Protein AF-A0A3P6R2Z8-F1 (afdb_monomer_lite)

Organism: NCBI:txid637853

Secondary structure (DSSP, 8-state):
--HHHHHHHHHHHHHHHHHHHHHHHHHHHHHHHHHHHHHHHSS--STTS--HHHHHHHHHHHHHHHHHHHTSPP-HHHHHHHHHHHHHHHHHS-GGGTTSSTTTSTTTTTSS--S-----------TT-PPPHHHHHHHHHHHHHHHHHHHHHHHTSS---GGGHHHHHHT--

InterPro domains:
  IPR003032 Ryanodine receptor Ryr [PF02026] (119-156)
  IPR015925 Ryanodine/Inositol 1,4,5-trisphosphate receptor [PTHR46399] (24-156)

Sequence (173 aa):
MPKNRLLRKQVHARLARNSRKLLITNLQILTLHYERCTKYYGSGNTYGMASETEKRLSMLLFYAIFDSLGSKPYDPELFGKALPCLTAIGSAISPDYTLTTASEDLTDSAKTVSDQGVWIPKPTEVSKVRLGSDLESIIAKFAEHFHDSWASRKVNFLLFNYRKQLNMFAENC

Foldseek 3Di:
DCPVVVVVVVVVVVVVVVVLVVLLVVLQVLLVCLQVCLVQQDDDDDPNHDDPVRNVVLVVVLVVLVVVVVPDDDDCSNCVSSVSSSVSSCSSHDPVNVVPPPPDPPPPVVPPPPPPPDDDDDDDDCVPDDDDPVCVVVVVVVVVVVVCVVVVVVPVPPDPDVVVVVVVVVVPD

Structure (mmCIF, N/CA/C/O backbone):
data_AF-A0A3P6R2Z8-F1
#
_entry.id   AF-A0A3P6R2Z8-F1
#
loop_
_atom_site.group_PDB
_atom_site.id
_atom_site.type_symbol
_atom_site.label_atom_id
_atom_site.label_alt_id
_atom_site.label_comp_id
_atom_site.label_asym_id
_atom_site.label_entity_id
_atom_site.label_seq_id
_atom_site.pdbx_PDB_ins_code
_atom_site.Cartn_x
_atom_site.Cartn_y
_atom_site.Cartn_z
_atom_site.occupancy
_atom_site.B_iso_or_equiv
_atom_site.auth_seq_id
_atom_site.auth_comp_id
_atom_site.auth_asym_id
_atom_site.auth_atom_id
_atom_site.pdbx_PDB_model_num
ATOM 1 N N . MET A 1 1 ? -35.505 -22.838 20.904 1.00 48.84 1 MET A N 1
ATOM 2 C CA . MET A 1 1 ? -34.729 -22.596 19.662 1.00 48.84 1 MET A CA 1
ATOM 3 C C . MET A 1 1 ? -33.601 -21.535 19.808 1.00 48.84 1 MET A C 1
ATOM 5 O O . MET A 1 1 ? -33.627 -20.556 19.075 1.00 48.84 1 MET A O 1
ATOM 9 N N . PRO A 1 2 ? -32.573 -21.672 20.687 1.00 58.25 2 PRO A N 1
ATOM 10 C CA . PRO A 1 2 ? -31.534 -20.630 20.867 1.00 58.25 2 PRO A CA 1
ATOM 11 C C . PRO A 1 2 ? -30.156 -20.951 20.241 1.00 58.25 2 PRO A C 1
ATOM 13 O O . PRO A 1 2 ? -29.334 -20.051 20.062 1.00 58.25 2 PRO A O 1
ATOM 16 N N . LYS A 1 3 ? -29.879 -22.218 19.887 1.00 55.38 3 LYS A N 1
ATOM 17 C CA . LYS A 1 3 ? -28.531 -22.700 19.509 1.00 55.38 3 LYS A CA 1
ATOM 18 C C . LYS A 1 3 ? -27.992 -22.097 18.196 1.00 55.38 3 LYS A C 1
ATOM 20 O O . LYS A 1 3 ? -26.794 -21.860 18.078 1.00 55.38 3 LYS A O 1
ATOM 25 N N . ASN A 1 4 ? -28.868 -21.729 17.256 1.00 57.44 4 ASN A N 1
ATOM 26 C CA . ASN A 1 4 ? -28.469 -21.148 15.965 1.00 57.44 4 ASN A CA 1
ATOM 27 C C . ASN A 1 4 ? -27.958 -19.699 16.053 1.00 57.44 4 ASN A C 1
ATOM 29 O O . ASN A 1 4 ? -27.225 -19.251 15.171 1.00 57.44 4 ASN A O 1
ATOM 33 N N . ARG A 1 5 ? -28.298 -18.951 17.112 1.00 70.69 5 ARG A N 1
ATOM 34 C CA . ARG A 1 5 ? -27.890 -17.540 17.242 1.00 70.69 5 ARG A CA 1
ATOM 35 C C . ARG A 1 5 ? -26.419 -17.399 17.639 1.00 70.69 5 ARG A C 1
ATOM 37 O O . ARG A 1 5 ? -25.755 -16.467 17.198 1.00 70.69 5 ARG A O 1
ATOM 44 N N . LEU A 1 6 ? -25.908 -18.331 18.445 1.00 72.19 6 LEU A N 1
ATOM 45 C CA . LEU A 1 6 ? -24.510 -18.347 18.888 1.00 72.19 6 LEU A CA 1
ATOM 46 C C . LEU A 1 6 ? -23.569 -18.756 17.753 1.00 72.19 6 LEU A C 1
ATOM 48 O O . LEU A 1 6 ? -22.572 -18.079 17.524 1.00 72.19 6 LEU A O 1
ATOM 52 N N . LEU A 1 7 ? -23.934 -19.788 16.988 1.00 72.00 7 LEU A N 1
ATOM 53 C CA . LEU A 1 7 ? -23.167 -20.230 15.821 1.00 72.00 7 LEU A CA 1
ATOM 54 C C . LEU A 1 7 ? -23.067 -19.124 14.762 1.00 72.00 7 LEU A C 1
ATOM 56 O O . LEU A 1 7 ? -21.968 -18.804 14.319 1.00 72.00 7 LEU A O 1
ATOM 60 N N . ARG A 1 8 ? -24.180 -18.448 14.436 1.00 73.88 8 ARG A N 1
ATOM 61 C CA . ARG A 1 8 ? -24.171 -17.301 13.508 1.00 73.88 8 ARG A CA 1
ATOM 62 C C . ARG A 1 8 ? -23.263 -16.165 13.990 1.00 73.88 8 ARG A C 1
ATOM 64 O O . ARG A 1 8 ? -22.494 -15.626 13.199 1.00 73.88 8 ARG A O 1
ATOM 71 N N . LYS A 1 9 ? -23.295 -15.836 15.287 1.00 74.88 9 LYS A N 1
ATOM 72 C CA . LYS A 1 9 ? -22.399 -14.825 15.878 1.00 74.88 9 LYS A CA 1
ATOM 73 C C . LYS A 1 9 ? -20.929 -15.233 15.796 1.00 74.88 9 LYS A C 1
ATOM 75 O O . LYS A 1 9 ? -20.092 -14.396 15.473 1.00 74.88 9 LYS A O 1
ATOM 80 N N . GLN A 1 10 ? -20.607 -16.500 16.051 1.00 74.19 10 GLN A N 1
ATOM 81 C CA . GLN A 1 10 ? -19.231 -16.986 15.962 1.00 74.19 10 GLN A CA 1
ATOM 82 C C . GLN A 1 10 ? -18.708 -16.991 14.524 1.00 74.19 10 GLN A C 1
ATOM 84 O O . GLN A 1 10 ? -17.577 -16.561 14.300 1.00 74.19 10 GLN A O 1
ATOM 89 N N . VAL A 1 11 ? -19.531 -17.403 13.556 1.00 76.25 11 VAL A N 1
ATOM 90 C CA . VAL A 1 11 ? -19.179 -17.373 12.130 1.00 76.25 11 VAL A CA 1
ATOM 91 C C . VAL A 1 11 ? -18.938 -15.936 11.668 1.00 76.25 11 VAL A C 1
ATOM 93 O O . VAL A 1 11 ? -17.869 -15.656 11.134 1.00 76.25 11 VAL A O 1
ATOM 96 N N . HIS A 1 12 ? -19.844 -14.997 11.965 1.00 73.50 12 HIS A N 1
ATOM 97 C CA . HIS A 1 12 ? -19.641 -13.579 11.638 1.00 73.50 12 HIS A CA 1
ATOM 98 C C . HIS A 1 12 ? -18.392 -12.995 12.305 1.00 73.50 12 HIS A C 1
ATOM 100 O O . HIS A 1 12 ? -17.604 -12.317 11.650 1.00 73.50 12 HIS A O 1
ATOM 106 N N . ALA A 1 13 ? -18.158 -13.287 13.587 1.00 71.81 13 ALA A N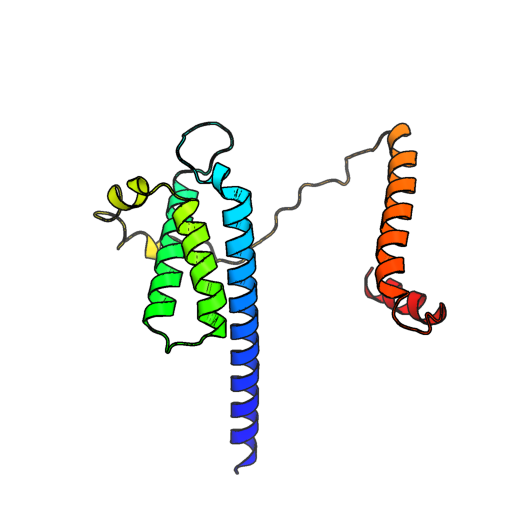 1
ATOM 107 C CA . ALA A 1 13 ? -16.973 -12.811 14.297 1.00 71.81 13 ALA A CA 1
ATOM 108 C C . ALA A 1 13 ? -15.672 -13.436 13.766 1.00 71.81 13 ALA A C 1
ATOM 110 O O . ALA A 1 13 ? -14.607 -12.820 13.847 1.00 71.81 13 ALA A O 1
ATOM 111 N N . ARG A 1 14 ? -15.717 -14.670 13.251 1.00 64.06 14 ARG A N 1
ATOM 112 C CA . ARG A 1 14 ? -14.570 -15.325 12.611 1.00 64.06 14 ARG A CA 1
ATOM 113 C C . ARG A 1 14 ? -14.304 -14.734 11.232 1.00 64.06 14 ARG A C 1
ATOM 115 O O . ARG A 1 14 ? -13.151 -14.429 10.948 1.00 64.06 14 ARG A O 1
ATOM 122 N N . LEU A 1 15 ? -15.349 -14.517 10.437 1.00 70.81 15 LEU A N 1
ATOM 123 C CA . LEU A 1 15 ? -15.256 -13.889 9.122 1.00 70.81 15 LEU A CA 1
ATOM 124 C C . LEU A 1 15 ? -14.708 -12.462 9.247 1.00 70.81 15 LEU A C 1
ATOM 126 O O . LEU A 1 15 ? -13.701 -12.145 8.631 1.00 70.81 15 LEU A O 1
ATOM 130 N N . ALA A 1 16 ? -15.263 -11.656 10.157 1.00 71.75 16 ALA A N 1
ATOM 131 C CA . ALA A 1 16 ? -14.795 -10.297 10.427 1.00 71.75 16 ALA A CA 1
ATOM 132 C C . ALA A 1 16 ? -13.346 -10.254 10.944 1.00 71.75 16 ALA A C 1
ATOM 134 O O . ALA A 1 16 ? -12.588 -9.355 10.588 1.00 71.75 16 ALA A O 1
ATOM 135 N N . ARG A 1 17 ? -12.924 -11.226 11.768 1.00 71.44 17 ARG A N 1
ATOM 136 C CA . ARG A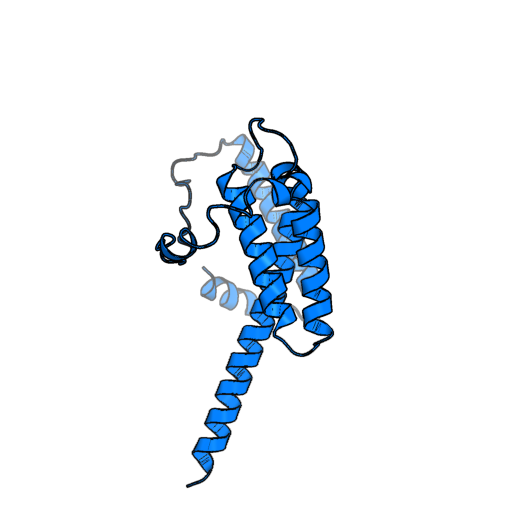 1 17 ? -11.512 -11.355 12.176 1.00 71.44 17 ARG A CA 1
ATOM 137 C C . ARG A 1 17 ? -10.604 -11.723 11.006 1.00 71.44 17 ARG A C 1
ATOM 139 O O . ARG A 1 17 ? -9.513 -11.173 10.914 1.00 71.44 17 ARG A O 1
ATOM 146 N N . ASN A 1 18 ? -11.043 -12.621 10.127 1.00 73.94 18 ASN A N 1
ATOM 147 C CA . ASN A 1 18 ? -10.270 -13.005 8.949 1.00 73.94 18 ASN A CA 1
ATOM 148 C C . ASN A 1 18 ? -10.122 -11.826 7.978 1.00 73.94 18 ASN A C 1
ATOM 150 O O . ASN A 1 18 ? -9.015 -11.527 7.547 1.00 73.94 18 ASN A O 1
ATOM 154 N N . SER A 1 19 ? -11.211 -11.094 7.729 1.00 77.88 19 SER A N 1
ATOM 155 C CA . SER A 1 19 ? -11.198 -9.869 6.929 1.00 77.88 19 SER A CA 1
ATOM 156 C C . SER A 1 19 ? -10.297 -8.800 7.542 1.00 77.88 19 SER A C 1
ATOM 158 O O . SER A 1 19 ? -9.504 -8.212 6.824 1.00 77.88 19 SER A O 1
ATOM 160 N N . ARG A 1 20 ? -10.337 -8.576 8.865 1.00 79.88 20 ARG A N 1
ATOM 161 C CA . ARG A 1 20 ? -9.424 -7.626 9.529 1.00 79.88 20 ARG A CA 1
ATOM 162 C C . ARG A 1 20 ? -7.959 -8.022 9.392 1.00 79.88 20 ARG A C 1
ATOM 164 O O . ARG A 1 20 ? -7.134 -7.172 9.082 1.00 79.88 20 ARG A O 1
ATOM 171 N N . LYS A 1 21 ? -7.640 -9.305 9.573 1.00 79.12 21 LYS A N 1
ATOM 172 C CA . LYS A 1 21 ? -6.270 -9.799 9.409 1.00 79.12 21 LYS A CA 1
ATOM 173 C C . LYS A 1 21 ? -5.783 -9.620 7.969 1.00 79.12 21 LYS A C 1
ATOM 175 O O . LYS A 1 21 ? -4.672 -9.146 7.777 1.00 79.12 21 LYS A O 1
ATOM 180 N N . LEU A 1 22 ? -6.637 -9.925 6.990 1.00 83.81 22 LEU A N 1
ATOM 181 C CA . LEU A 1 22 ? -6.357 -9.707 5.570 1.00 83.81 22 LEU A CA 1
ATOM 182 C C . LEU A 1 22 ? -6.145 -8.220 5.247 1.00 83.81 22 LEU A C 1
ATOM 184 O O . LEU A 1 22 ? -5.218 -7.870 4.524 1.00 83.81 22 LEU A O 1
ATOM 188 N N . LEU A 1 23 ? -6.977 -7.337 5.804 1.00 85.44 23 LEU A N 1
ATOM 189 C CA . LEU A 1 23 ? -6.838 -5.890 5.631 1.00 85.44 23 LEU A CA 1
ATOM 190 C C . LEU A 1 23 ? -5.499 -5.389 6.177 1.00 85.44 23 LEU A C 1
ATOM 192 O O . LEU A 1 23 ? -4.805 -4.648 5.490 1.00 85.44 23 LEU A O 1
ATOM 196 N N . ILE A 1 24 ? -5.108 -5.831 7.373 1.00 87.31 24 ILE A N 1
ATOM 197 C CA . ILE A 1 24 ? -3.817 -5.475 7.973 1.00 87.31 24 ILE A CA 1
ATOM 198 C C . ILE A 1 24 ? -2.660 -5.952 7.091 1.00 87.31 24 ILE A C 1
ATOM 200 O O . ILE A 1 24 ? -1.770 -5.163 6.780 1.00 87.31 24 ILE A O 1
ATOM 204 N N . THR A 1 25 ? -2.684 -7.209 6.641 1.00 86.62 25 THR A N 1
ATOM 205 C CA . THR A 1 25 ? -1.626 -7.733 5.767 1.00 86.62 25 THR A CA 1
ATOM 206 C C . THR A 1 25 ? -1.565 -6.991 4.436 1.00 86.62 25 THR A C 1
ATOM 208 O O . THR A 1 25 ? -0.474 -6.695 3.962 1.00 86.62 25 THR A O 1
ATOM 211 N N . ASN A 1 26 ? -2.715 -6.628 3.861 1.00 86.75 26 ASN A N 1
ATOM 212 C CA . ASN A 1 26 ? -2.766 -5.855 2.623 1.00 86.75 26 ASN A CA 1
ATOM 213 C C . ASN A 1 26 ? -2.163 -4.461 2.811 1.00 86.75 26 ASN A C 1
ATOM 215 O O . ASN A 1 26 ? -1.349 -4.049 1.993 1.00 86.75 26 ASN A O 1
ATOM 219 N N . LEU A 1 27 ? -2.491 -3.764 3.905 1.00 89.75 27 LEU A N 1
ATOM 220 C CA . LEU A 1 27 ? -1.895 -2.463 4.223 1.00 89.75 27 LEU A CA 1
ATOM 221 C C . LEU A 1 27 ? -0.371 -2.559 4.347 1.00 89.75 27 LEU A C 1
ATOM 223 O O . LEU A 1 27 ? 0.331 -1.715 3.812 1.00 89.75 27 LEU A O 1
ATOM 227 N N . GLN A 1 28 ? 0.152 -3.612 4.979 1.00 90.06 28 GLN A N 1
ATOM 228 C CA . GLN A 1 28 ? 1.599 -3.816 5.102 1.00 90.06 28 GLN A CA 1
ATOM 229 C C . GLN A 1 28 ? 2.284 -4.073 3.754 1.00 90.06 28 GLN A C 1
ATOM 231 O O . GLN A 1 28 ? 3.366 -3.543 3.509 1.00 90.06 28 GLN A O 1
ATOM 236 N N . ILE A 1 29 ? 1.668 -4.880 2.885 1.00 90.56 29 ILE A N 1
ATOM 237 C CA . ILE A 1 29 ? 2.187 -5.139 1.535 1.00 90.56 29 ILE A CA 1
ATOM 238 C C . ILE A 1 29 ? 2.188 -3.846 0.717 1.00 90.56 29 ILE A C 1
ATOM 240 O O . ILE A 1 29 ? 3.175 -3.555 0.045 1.00 90.56 29 ILE A O 1
ATOM 244 N N . LEU A 1 30 ? 1.113 -3.055 0.808 1.00 91.38 30 LEU A N 1
ATOM 245 C CA . LEU A 1 30 ? 1.025 -1.753 0.153 1.00 91.38 30 LEU A CA 1
ATOM 246 C C . LEU A 1 30 ? 2.113 -0.803 0.663 1.00 91.38 30 LEU A C 1
ATOM 248 O O . LEU A 1 30 ? 2.842 -0.254 -0.157 1.00 91.38 30 LEU A O 1
ATOM 252 N N . THR A 1 31 ? 2.291 -0.661 1.982 1.00 91.50 31 THR A N 1
ATOM 253 C CA . THR A 1 31 ? 3.381 0.146 2.558 1.00 91.50 31 THR A CA 1
ATOM 254 C C . THR A 1 31 ? 4.732 -0.259 1.973 1.00 91.50 31 THR A C 1
ATOM 256 O O . THR A 1 31 ? 5.445 0.587 1.443 1.00 91.50 31 THR A O 1
ATOM 259 N N . LEU A 1 32 ? 5.050 -1.558 1.988 1.00 90.88 32 LEU A N 1
ATOM 260 C CA . LEU A 1 32 ? 6.325 -2.069 1.485 1.00 90.88 32 LEU A CA 1
ATOM 261 C C . LEU A 1 32 ? 6.522 -1.785 -0.013 1.00 90.88 32 LEU A C 1
ATOM 263 O O . LEU A 1 32 ? 7.628 -1.454 -0.441 1.00 90.88 32 LEU A O 1
ATOM 267 N N . HIS A 1 33 ? 5.463 -1.928 -0.814 1.00 90.94 33 HIS A N 1
ATOM 268 C CA . HIS A 1 33 ? 5.494 -1.629 -2.246 1.00 90.94 33 HIS A CA 1
ATOM 269 C C . HIS A 1 33 ? 5.839 -0.165 -2.493 1.00 90.94 33 HIS A C 1
ATOM 271 O O . HIS A 1 33 ? 6.791 0.115 -3.217 1.00 90.94 33 HIS A O 1
ATOM 277 N N . TYR A 1 34 ? 5.115 0.763 -1.867 1.00 89.44 34 TYR A N 1
ATOM 278 C CA . TYR A 1 34 ? 5.347 2.188 -2.086 1.00 89.44 34 TYR A CA 1
ATOM 279 C C . TYR A 1 34 ? 6.695 2.647 -1.527 1.00 89.44 34 TYR A C 1
ATOM 281 O O . TYR A 1 34 ? 7.382 3.389 -2.214 1.00 89.44 34 TYR A O 1
ATOM 289 N N . GLU A 1 35 ? 7.149 2.128 -0.382 1.00 88.25 35 GLU A N 1
ATOM 290 C CA . GLU A 1 35 ? 8.489 2.425 0.151 1.00 88.25 35 GLU A CA 1
ATOM 291 C C . GLU A 1 35 ? 9.617 1.945 -0.776 1.00 88.25 35 GLU A C 1
ATOM 293 O O . GLU A 1 35 ? 10.603 2.653 -0.994 1.00 88.25 35 GLU A O 1
ATOM 298 N N . ARG A 1 36 ? 9.490 0.743 -1.355 1.00 85.56 36 ARG A N 1
ATOM 299 C CA . ARG A 1 36 ? 10.510 0.186 -2.259 1.00 85.56 36 ARG A CA 1
ATOM 300 C C . ARG A 1 36 ? 10.465 0.823 -3.648 1.00 85.56 36 ARG A C 1
ATOM 302 O O . ARG A 1 36 ? 11.502 0.943 -4.303 1.00 85.56 36 ARG A O 1
ATOM 309 N N . CYS A 1 37 ? 9.277 1.219 -4.091 1.00 84.31 37 CYS A N 1
ATOM 310 C CA . CYS A 1 37 ? 9.008 1.718 -5.434 1.00 84.31 37 CYS A CA 1
ATOM 311 C C . CYS A 1 37 ? 8.772 3.238 -5.477 1.00 84.31 37 CYS A C 1
ATOM 313 O O . CYS A 1 37 ? 8.307 3.735 -6.497 1.00 84.31 37 CYS A O 1
ATOM 315 N N . THR A 1 38 ? 9.141 4.009 -4.446 1.00 82.00 38 THR A N 1
ATOM 316 C CA . THR A 1 38 ? 8.995 5.482 -4.432 1.00 82.00 38 THR A CA 1
ATOM 317 C C . THR A 1 38 ? 9.558 6.141 -5.696 1.00 82.00 38 THR A C 1
ATOM 319 O O . THR A 1 38 ? 8.935 7.029 -6.267 1.00 82.00 38 THR A O 1
ATOM 322 N N . LYS A 1 39 ? 10.712 5.675 -6.196 1.00 80.75 39 LYS A N 1
ATOM 323 C CA . LYS A 1 39 ? 11.326 6.221 -7.422 1.00 80.75 39 LYS A CA 1
ATOM 324 C C . LYS A 1 39 ? 10.513 5.942 -8.691 1.00 80.75 39 LYS A C 1
ATOM 326 O O . LYS A 1 39 ? 10.585 6.734 -9.620 1.00 80.75 39 LYS A O 1
ATOM 331 N N . TYR A 1 40 ? 9.752 4.845 -8.723 1.00 85.25 40 TYR A N 1
ATOM 332 C CA . TYR A 1 40 ? 8.870 4.500 -9.841 1.00 85.25 40 TYR A CA 1
ATOM 333 C C . TYR A 1 40 ? 7.702 5.488 -9.925 1.00 85.25 40 TYR A C 1
ATOM 335 O O . TYR A 1 40 ? 7.393 5.975 -11.005 1.00 85.25 40 TYR A O 1
ATOM 343 N N . TYR A 1 41 ? 7.101 5.853 -8.790 1.00 83.25 41 TYR A N 1
ATOM 344 C CA . TYR A 1 41 ? 5.960 6.779 -8.745 1.00 83.25 41 TYR A CA 1
ATOM 345 C C . TYR A 1 41 ? 6.341 8.270 -8.717 1.00 83.25 41 TYR A C 1
ATOM 347 O O . TYR A 1 41 ? 5.461 9.120 -8.858 1.00 83.25 41 TYR A O 1
ATOM 355 N N . GLY A 1 42 ? 7.633 8.587 -8.586 1.00 75.62 42 GLY A N 1
ATOM 356 C CA . GLY A 1 42 ? 8.141 9.952 -8.470 1.00 75.62 42 GLY A CA 1
ATOM 357 C C . GLY A 1 42 ? 7.934 10.849 -9.701 1.00 75.62 42 GLY A C 1
ATOM 358 O O . GLY A 1 42 ? 7.394 10.451 -10.741 1.00 75.62 42 GLY A O 1
ATOM 359 N N . SER A 1 43 ? 8.385 12.101 -9.571 1.00 65.06 43 SER A N 1
ATOM 360 C CA . SER A 1 43 ? 8.271 13.114 -10.627 1.00 65.06 43 SER A CA 1
ATOM 361 C C . SER A 1 43 ? 9.230 12.821 -11.780 1.00 65.06 43 SER A C 1
ATOM 363 O O . SER A 1 43 ? 10.444 12.739 -11.588 1.00 65.06 43 SER A O 1
ATOM 365 N N . GLY A 1 44 ? 8.674 12.658 -12.976 1.00 62.22 44 GLY A N 1
ATOM 366 C CA . GLY A 1 44 ? 9.402 12.388 -14.210 1.00 62.22 44 GLY A CA 1
ATOM 367 C C . GLY A 1 44 ? 8.549 11.598 -15.203 1.00 62.22 44 GLY A C 1
ATOM 368 O O . GLY A 1 44 ? 7.602 10.908 -14.819 1.00 62.22 44 GLY A O 1
ATOM 369 N N . ASN A 1 45 ? 8.869 11.746 -16.489 1.00 58.72 45 ASN A N 1
ATOM 370 C CA . ASN A 1 45 ? 8.207 11.062 -17.604 1.00 58.72 45 ASN A CA 1
ATOM 371 C C . ASN A 1 45 ? 9.213 10.211 -18.402 1.00 58.72 45 ASN A C 1
ATOM 373 O O . ASN A 1 45 ? 9.188 10.170 -19.631 1.00 58.72 45 ASN A O 1
ATOM 377 N N . THR A 1 46 ? 10.183 9.613 -17.705 1.00 62.28 46 THR A N 1
ATOM 378 C CA . THR A 1 46 ? 11.244 8.807 -18.318 1.00 62.28 46 THR A CA 1
ATOM 379 C C . THR A 1 46 ? 10.880 7.323 -18.328 1.00 62.28 46 THR A C 1
ATOM 381 O O . THR A 1 46 ? 10.046 6.850 -17.555 1.00 62.28 46 THR A O 1
ATOM 384 N N . TYR A 1 47 ? 11.514 6.570 -19.230 1.00 64.38 47 TYR A N 1
ATOM 385 C CA . TYR A 1 47 ? 11.348 5.122 -19.321 1.00 64.38 47 TYR A CA 1
ATOM 386 C C . TYR A 1 47 ? 11.685 4.456 -17.975 1.00 64.38 47 TYR A C 1
ATOM 388 O O . TYR A 1 47 ? 12.767 4.675 -17.431 1.00 64.38 47 TYR A O 1
ATOM 396 N N . GLY A 1 48 ? 10.762 3.648 -17.443 1.00 71.62 48 GLY A N 1
ATOM 397 C CA . GLY A 1 48 ? 10.903 3.010 -16.128 1.00 71.62 48 GLY A CA 1
ATOM 398 C C . GLY A 1 48 ? 10.241 3.754 -14.961 1.00 71.62 48 GLY A C 1
ATOM 399 O O . GLY A 1 48 ? 10.506 3.405 -13.812 1.00 71.62 48 GLY A O 1
ATOM 400 N N . MET A 1 49 ? 9.391 4.747 -15.234 1.00 81.81 49 MET A N 1
ATOM 401 C CA . MET A 1 49 ? 8.519 5.392 -14.244 1.00 81.81 49 MET A CA 1
ATOM 402 C C . MET A 1 49 ? 7.054 4.975 -14.432 1.00 81.81 49 MET A C 1
ATOM 404 O O . MET A 1 49 ? 6.662 4.520 -15.506 1.00 81.81 49 MET A O 1
ATOM 408 N N . ALA A 1 50 ? 6.255 5.139 -13.378 1.00 81.94 50 ALA A N 1
ATOM 409 C CA . ALA A 1 50 ? 4.830 4.852 -13.366 1.00 81.94 50 ALA A CA 1
ATOM 410 C C . ALA A 1 50 ? 4.102 5.692 -14.413 1.00 81.94 50 ALA A C 1
ATOM 412 O O . ALA A 1 50 ? 4.300 6.909 -14.506 1.00 81.94 50 ALA A O 1
ATOM 413 N N . SER A 1 51 ? 3.222 5.034 -15.156 1.00 83.25 51 SER A N 1
ATOM 414 C CA . SER A 1 51 ? 2.303 5.685 -16.077 1.00 83.25 51 SER A CA 1
ATOM 415 C C . SER A 1 51 ? 1.355 6.633 -15.341 1.00 83.25 51 SER A C 1
ATOM 417 O O . SER A 1 51 ? 1.082 6.491 -14.146 1.00 83.25 51 SER A O 1
ATOM 419 N N . GLU A 1 52 ? 0.802 7.587 -16.084 1.00 80.19 52 GLU A N 1
ATOM 420 C CA . GLU A 1 52 ? -0.214 8.513 -15.583 1.00 80.19 52 GLU A CA 1
ATOM 421 C C . GLU A 1 52 ? -1.402 7.763 -14.958 1.00 80.19 52 GLU A C 1
ATOM 423 O O . GLU A 1 52 ? -1.831 8.076 -13.853 1.00 80.19 52 GLU A O 1
ATOM 428 N N . THR A 1 53 ? -1.885 6.699 -15.606 1.00 81.62 53 THR A N 1
ATOM 429 C CA . THR A 1 53 ? -2.980 5.870 -15.084 1.00 81.62 53 THR A CA 1
ATOM 430 C C . THR A 1 53 ? -2.628 5.215 -13.747 1.00 81.62 53 THR A C 1
ATOM 432 O O . THR A 1 53 ? -3.443 5.233 -12.828 1.00 81.62 53 THR A O 1
ATOM 435 N N . GLU A 1 54 ? -1.417 4.670 -13.597 1.00 85.00 54 GLU A N 1
ATOM 436 C CA . GLU A 1 54 ? -0.976 4.077 -12.328 1.00 85.00 54 GLU A CA 1
ATOM 437 C C . GLU A 1 54 ? -0.880 5.122 -11.217 1.00 85.00 54 GLU A C 1
ATOM 439 O O . GLU A 1 54 ? -1.301 4.852 -10.094 1.00 85.00 54 GLU A O 1
ATOM 444 N N . LYS A 1 55 ? -0.384 6.328 -11.518 1.00 85.00 55 LYS A N 1
ATOM 445 C CA . LYS A 1 55 ? -0.335 7.433 -10.550 1.00 85.00 55 LYS A CA 1
ATOM 446 C C . LYS A 1 55 ? -1.744 7.842 -10.096 1.00 85.00 55 LYS A C 1
ATOM 448 O O . LYS A 1 55 ? -1.954 8.020 -8.893 1.00 85.00 55 LYS A O 1
ATOM 453 N N . ARG A 1 56 ? -2.732 7.890 -11.004 1.00 82.62 56 ARG A N 1
ATOM 454 C CA . ARG A 1 56 ? -4.153 8.126 -10.651 1.00 82.62 56 ARG A CA 1
ATOM 455 C C . ARG A 1 56 ? -4.722 7.034 -9.758 1.00 82.62 56 ARG A C 1
ATOM 457 O O . ARG A 1 56 ? -5.358 7.343 -8.755 1.00 82.62 56 ARG A O 1
ATOM 464 N N . LEU A 1 57 ? -4.482 5.765 -10.087 1.00 84.50 57 LEU A N 1
ATOM 465 C CA . LEU A 1 57 ? -4.952 4.640 -9.273 1.00 84.50 57 LEU A CA 1
ATOM 466 C C . LEU A 1 57 ? -4.357 4.676 -7.861 1.00 84.50 57 LEU A C 1
ATOM 468 O O . LEU A 1 57 ? -5.080 4.447 -6.892 1.00 84.50 57 LEU A O 1
ATOM 472 N N . SER A 1 58 ? -3.075 5.023 -7.727 1.00 89.31 58 SER A N 1
ATOM 473 C CA . SER A 1 58 ? -2.427 5.202 -6.424 1.00 89.31 58 SER A CA 1
ATOM 474 C C . SER A 1 58 ? -3.077 6.325 -5.604 1.00 89.31 58 SER A C 1
ATOM 476 O O . SER A 1 58 ? -3.267 6.175 -4.397 1.00 89.31 58 SER A O 1
ATOM 478 N N . MET A 1 59 ? -3.484 7.423 -6.249 1.00 86.62 59 MET A N 1
ATOM 479 C CA . MET A 1 59 ? -4.208 8.516 -5.591 1.00 86.62 59 MET A CA 1
ATOM 480 C C . MET A 1 59 ? -5.634 8.114 -5.184 1.00 86.62 59 MET A C 1
ATOM 482 O O . MET A 1 59 ? -6.048 8.369 -4.055 1.00 86.62 59 MET A O 1
ATOM 486 N N . LEU A 1 60 ? -6.379 7.436 -6.061 1.00 85.31 60 LEU A N 1
ATOM 487 C CA . LEU A 1 60 ? -7.709 6.906 -5.734 1.00 85.31 60 LEU A CA 1
ATOM 488 C C . LEU A 1 60 ? -7.639 5.928 -4.558 1.00 85.31 60 LEU A C 1
ATOM 490 O O . LEU A 1 60 ? -8.481 5.967 -3.663 1.00 85.31 60 LEU A O 1
ATOM 494 N N . LEU A 1 61 ? -6.603 5.088 -4.521 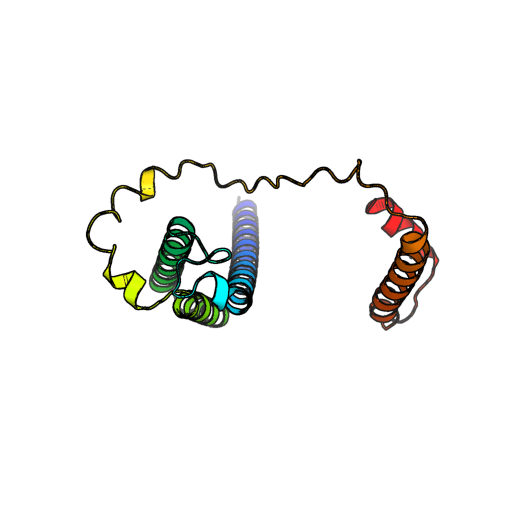1.00 87.75 61 LEU A N 1
ATOM 495 C CA . LEU A 1 61 ? -6.344 4.185 -3.407 1.00 87.75 61 LEU A CA 1
ATOM 496 C C . LEU A 1 61 ? -6.063 4.951 -2.106 1.00 87.75 61 LEU A C 1
ATOM 498 O O . LEU A 1 61 ? -6.581 4.558 -1.061 1.00 87.75 61 LEU A O 1
ATOM 502 N N . PHE A 1 62 ? -5.289 6.041 -2.156 1.00 90.19 62 PHE A N 1
ATOM 503 C CA . PHE A 1 62 ? -5.049 6.904 -0.996 1.00 90.19 62 PHE A CA 1
ATOM 504 C C . PHE A 1 62 ? -6.365 7.432 -0.414 1.00 90.19 62 PHE A C 1
ATOM 506 O O . PHE A 1 62 ? -6.625 7.226 0.773 1.00 90.19 62 PHE A O 1
ATOM 513 N N . TYR A 1 63 ? -7.219 8.040 -1.246 1.00 86.81 63 TYR A N 1
ATOM 514 C CA . TYR A 1 63 ? -8.514 8.566 -0.802 1.00 86.81 63 TYR A CA 1
ATOM 515 C C . TYR A 1 63 ? -9.441 7.460 -0.299 1.00 86.81 63 TYR A C 1
ATOM 517 O O . TYR A 1 63 ? -10.019 7.589 0.775 1.00 86.81 63 TYR A O 1
ATOM 525 N N . ALA A 1 64 ? -9.511 6.323 -0.996 1.00 86.56 64 ALA A N 1
ATOM 526 C CA . ALA A 1 64 ? -10.325 5.191 -0.566 1.00 86.56 64 ALA A CA 1
ATOM 527 C C . ALA A 1 64 ? -9.902 4.654 0.813 1.00 86.56 64 ALA A C 1
ATOM 529 O O . ALA A 1 64 ? -10.756 4.312 1.635 1.00 86.56 64 ALA A O 1
ATOM 530 N N . ILE A 1 65 ? -8.594 4.588 1.096 1.00 88.50 65 ILE A N 1
ATOM 531 C CA . ILE A 1 65 ? -8.081 4.207 2.420 1.00 88.50 65 ILE A CA 1
ATOM 532 C C . ILE A 1 65 ? -8.420 5.293 3.445 1.00 88.50 65 ILE A C 1
ATOM 534 O O . ILE A 1 65 ? -8.923 4.962 4.520 1.00 88.50 65 ILE A O 1
ATOM 538 N N . PHE A 1 66 ? -8.177 6.564 3.117 1.00 89.69 66 PHE A N 1
ATOM 539 C CA . PHE A 1 66 ? -8.429 7.703 3.997 1.00 89.69 66 PHE A CA 1
ATOM 540 C C . PHE A 1 66 ? -9.906 7.794 4.419 1.00 89.69 66 PHE A C 1
ATOM 542 O O . PHE A 1 66 ? -10.200 7.790 5.616 1.00 89.69 66 PHE A O 1
ATOM 549 N N . ASP A 1 67 ? -10.840 7.742 3.470 1.00 87.00 67 ASP A N 1
ATOM 550 C CA . ASP A 1 67 ? -12.287 7.786 3.724 1.00 87.00 67 ASP A CA 1
ATOM 551 C C . ASP A 1 67 ? -12.775 6.551 4.501 1.00 87.00 67 ASP A C 1
ATOM 553 O O . ASP A 1 67 ? -13.585 6.641 5.434 1.00 87.00 67 ASP A O 1
ATOM 557 N N . SER A 1 68 ? -12.238 5.368 4.174 1.00 87.00 68 SER A N 1
ATOM 558 C CA . SER A 1 68 ? -12.517 4.137 4.924 1.00 87.00 68 SER A CA 1
ATOM 559 C C . SER A 1 68 ? -12.060 4.237 6.384 1.00 87.00 68 SER A C 1
ATOM 561 O O . SER A 1 68 ? -12.684 3.627 7.251 1.00 87.00 68 SER A O 1
ATOM 563 N N . LEU A 1 69 ? -10.970 4.951 6.679 1.00 87.81 69 LEU A N 1
ATOM 564 C CA . LEU A 1 69 ? -10.511 5.170 8.055 1.00 87.81 69 LEU A CA 1
ATOM 565 C C . LEU A 1 69 ? -11.338 6.243 8.762 1.00 87.81 69 LEU A C 1
ATOM 567 O O . LEU A 1 69 ? -11.692 6.044 9.921 1.00 87.81 69 LEU A O 1
ATOM 571 N N . GLY A 1 70 ? -11.681 7.336 8.074 1.00 85.69 70 GLY A N 1
ATOM 572 C CA . GLY A 1 70 ? -12.470 8.436 8.638 1.00 85.69 70 GLY A CA 1
ATOM 573 C C . GLY A 1 70 ? -13.879 8.022 9.074 1.00 85.69 70 GLY A C 1
ATOM 574 O O . GLY A 1 70 ? -14.421 8.572 10.028 1.00 85.69 70 GLY A O 1
ATOM 575 N N . SER A 1 71 ? -14.456 7.007 8.427 1.00 84.00 71 SER A N 1
ATOM 576 C CA . SER A 1 71 ? -15.766 6.442 8.784 1.00 84.00 71 SER A CA 1
ATOM 577 C C . SER A 1 71 ? -15.724 5.369 9.884 1.00 84.00 71 SER A C 1
ATOM 579 O O . SER A 1 71 ? -16.779 4.925 10.347 1.00 84.00 71 SER A O 1
ATOM 581 N N . LYS A 1 72 ? -14.536 4.923 10.320 1.00 83.88 72 LYS A N 1
ATOM 582 C CA . LYS A 1 72 ? -14.371 3.840 11.305 1.00 83.88 72 LYS A CA 1
ATOM 583 C C . LYS A 1 72 ? -14.016 4.377 12.695 1.00 83.88 72 LYS A C 1
ATOM 585 O O . LYS A 1 72 ? -13.291 5.361 12.809 1.00 83.88 72 LYS A O 1
ATOM 590 N N . PRO A 1 73 ? -14.465 3.706 13.775 1.00 84.69 73 PRO A N 1
ATOM 591 C CA . PRO A 1 73 ? -13.992 4.023 15.116 1.00 84.69 73 PRO A CA 1
ATOM 592 C C . PRO A 1 73 ? -12.484 3.765 15.220 1.00 84.69 73 PRO A C 1
ATOM 594 O O . PRO A 1 73 ? -11.955 2.855 14.577 1.00 84.69 73 PRO A O 1
ATOM 597 N N . TYR A 1 74 ? -11.806 4.557 16.051 1.00 87.12 74 TYR A N 1
ATOM 598 C CA . TYR A 1 74 ? -10.365 4.447 16.245 1.00 87.12 74 TYR A CA 1
ATOM 599 C C . TYR A 1 74 ? -9.974 3.056 16.768 1.00 87.12 74 TYR A C 1
ATOM 601 O O . TYR A 1 74 ? -10.423 2.624 17.830 1.00 87.12 74 TYR A O 1
ATOM 609 N N . ASP A 1 75 ? -9.118 2.372 16.010 1.00 86.94 75 ASP A N 1
ATOM 610 C CA . ASP A 1 75 ? -8.532 1.074 16.348 1.00 86.94 75 ASP A CA 1
ATOM 611 C C . ASP A 1 75 ? -6.998 1.206 16.280 1.00 86.94 75 ASP A C 1
ATOM 613 O O . ASP A 1 75 ? -6.455 1.344 15.177 1.00 86.94 75 ASP A O 1
ATOM 617 N N . PRO A 1 76 ? -6.282 1.183 17.421 1.00 87.19 76 PRO A N 1
ATOM 618 C CA . PRO A 1 76 ? -4.836 1.399 17.466 1.00 87.19 76 PRO A CA 1
ATOM 619 C C . PRO A 1 76 ? -4.043 0.458 16.553 1.00 87.19 76 PRO A C 1
ATOM 621 O O . PRO A 1 76 ? -3.042 0.865 15.963 1.00 87.19 76 PRO A O 1
ATOM 624 N N . GLU A 1 77 ? -4.487 -0.794 16.409 1.00 86.88 77 GLU A N 1
ATOM 625 C CA . GLU A 1 77 ? -3.786 -1.798 15.606 1.00 86.88 77 GLU A CA 1
ATOM 626 C C . GLU A 1 77 ? -3.960 -1.525 14.107 1.00 86.88 77 GLU A C 1
ATOM 628 O O . GLU A 1 77 ? -3.003 -1.615 13.335 1.00 86.88 77 GLU A O 1
ATOM 633 N N . LEU A 1 78 ? -5.165 -1.119 13.695 1.00 87.69 78 LEU A N 1
ATOM 634 C CA . LEU A 1 78 ? -5.460 -0.772 12.308 1.00 87.69 78 LEU A CA 1
ATOM 635 C C . LEU A 1 78 ? -4.796 0.549 11.908 1.00 87.69 78 LEU A C 1
ATOM 637 O O . LEU A 1 78 ? -4.105 0.603 10.893 1.00 87.69 78 LEU A O 1
ATOM 641 N N . PHE A 1 79 ? -4.969 1.604 12.707 1.00 89.50 79 PHE A N 1
ATOM 642 C CA . PHE A 1 79 ? -4.392 2.922 12.428 1.00 89.50 79 PHE A CA 1
ATOM 643 C C . PHE A 1 79 ? -2.861 2.885 12.473 1.00 89.50 79 PHE A C 1
ATOM 645 O O . PHE A 1 79 ? -2.215 3.508 11.632 1.00 89.50 79 PHE A O 1
ATOM 652 N N . GLY A 1 80 ? -2.274 2.073 13.360 1.00 89.81 80 GLY A N 1
ATOM 653 C CA . GLY A 1 80 ? -0.828 1.846 13.414 1.00 89.81 80 GLY A CA 1
ATOM 654 C C . GLY A 1 80 ? -0.237 1.208 12.150 1.00 89.81 80 GLY A C 1
ATOM 655 O O . GLY A 1 80 ? 0.971 1.288 11.941 1.00 89.81 80 GLY A O 1
ATOM 656 N N . LYS A 1 81 ? -1.059 0.589 11.291 1.00 90.75 81 LYS A N 1
ATOM 657 C CA . LYS A 1 81 ? -0.640 0.048 9.982 1.00 90.75 81 LYS A CA 1
ATOM 658 C C . LYS A 1 81 ? -1.116 0.898 8.810 1.00 90.75 81 LYS A C 1
ATOM 660 O O . LYS A 1 81 ? -0.414 1.007 7.810 1.00 90.75 81 LYS A O 1
ATOM 665 N N . ALA A 1 82 ? -2.274 1.530 8.942 1.00 91.12 82 ALA A N 1
ATOM 666 C CA . ALA A 1 82 ? -2.855 2.336 7.884 1.00 91.12 82 ALA A CA 1
ATOM 667 C C . ALA A 1 82 ? -2.156 3.695 7.718 1.00 91.12 82 ALA A C 1
ATOM 669 O O . ALA A 1 82 ? -1.952 4.124 6.587 1.00 91.12 82 ALA A O 1
ATOM 670 N N . LEU A 1 83 ? -1.727 4.340 8.811 1.00 92.31 83 LEU A N 1
ATOM 671 C CA . LEU A 1 83 ? -0.999 5.613 8.742 1.00 92.31 83 LEU A CA 1
ATOM 672 C C . LEU A 1 83 ? 0.344 5.479 7.996 1.00 92.31 83 LEU A C 1
ATOM 674 O O . LEU A 1 83 ? 0.554 6.244 7.058 1.00 92.31 83 LEU A O 1
ATOM 678 N N . PRO A 1 84 ? 1.215 4.489 8.297 1.00 91.94 84 PRO A N 1
ATOM 679 C CA . PRO A 1 84 ? 2.404 4.236 7.481 1.00 91.94 84 PRO A CA 1
ATOM 680 C C . PRO A 1 84 ? 2.092 3.979 6.002 1.00 91.94 84 PRO A C 1
ATOM 682 O O . PRO A 1 84 ? 2.808 4.466 5.136 1.00 91.94 84 PRO A O 1
ATOM 685 N N . CYS A 1 85 ? 1.011 3.253 5.692 1.00 92.06 85 CYS A N 1
ATOM 686 C CA . CYS A 1 85 ? 0.572 3.032 4.311 1.00 92.06 85 CYS A CA 1
ATOM 687 C C . CYS A 1 85 ? 0.189 4.340 3.605 1.00 92.06 85 CYS A C 1
ATOM 689 O O . CYS A 1 85 ? 0.619 4.561 2.476 1.00 92.06 85 CYS A O 1
ATOM 691 N N . LEU A 1 86 ? -0.579 5.215 4.258 1.00 91.69 86 LEU A N 1
ATOM 692 C CA . LEU A 1 86 ? -0.950 6.519 3.704 1.00 91.69 86 LEU A CA 1
ATOM 693 C C . LEU A 1 86 ? 0.282 7.399 3.470 1.00 91.69 86 LEU A C 1
ATOM 695 O O . LEU A 1 86 ? 0.417 7.976 2.395 1.00 91.69 86 LEU A O 1
ATOM 699 N N . THR A 1 87 ? 1.209 7.453 4.429 1.00 91.81 87 THR A N 1
ATOM 700 C CA . THR A 1 87 ? 2.465 8.202 4.281 1.00 91.81 87 THR A CA 1
ATOM 701 C C . THR A 1 87 ? 3.327 7.651 3.145 1.00 91.81 87 THR A C 1
ATOM 703 O O . THR A 1 87 ? 3.884 8.422 2.364 1.00 91.81 87 THR A O 1
ATOM 706 N N . ALA A 1 88 ? 3.424 6.326 3.007 1.00 91.06 88 ALA A N 1
ATOM 707 C CA . ALA A 1 88 ? 4.175 5.698 1.923 1.00 91.06 88 ALA A CA 1
ATOM 708 C C . ALA A 1 88 ? 3.585 6.058 0.549 1.00 91.06 88 ALA A C 1
ATOM 710 O O . ALA A 1 88 ? 4.322 6.466 -0.343 1.00 91.06 88 ALA A O 1
ATOM 711 N N . ILE A 1 89 ? 2.259 5.999 0.393 1.00 90.19 89 ILE A N 1
ATOM 712 C CA . ILE A 1 89 ? 1.595 6.387 -0.861 1.00 90.19 89 ILE A CA 1
ATOM 713 C C . ILE A 1 89 ? 1.784 7.885 -1.136 1.00 90.19 89 ILE A C 1
ATOM 715 O O . ILE A 1 89 ? 2.198 8.266 -2.229 1.00 90.19 89 ILE A O 1
ATOM 719 N N . GLY A 1 90 ? 1.525 8.734 -0.138 1.00 88.25 90 GLY A N 1
ATOM 720 C CA . GLY A 1 90 ? 1.621 10.188 -0.276 1.00 88.25 90 GLY A CA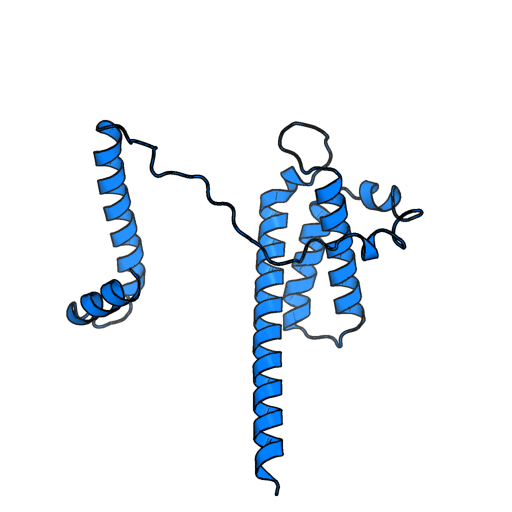 1
ATOM 721 C C . GLY A 1 90 ? 3.041 10.693 -0.542 1.00 88.25 90 GLY A C 1
ATOM 722 O O . GLY A 1 90 ? 3.202 11.721 -1.182 1.00 88.25 90 GLY A O 1
ATOM 723 N N . SER A 1 91 ? 4.071 9.972 -0.091 1.00 87.38 91 SER A N 1
ATOM 724 C CA . SER A 1 91 ? 5.474 10.301 -0.392 1.00 87.38 91 SER A CA 1
ATOM 725 C C . SER A 1 91 ? 5.957 9.749 -1.735 1.00 87.38 91 SER A C 1
ATOM 727 O O . SER A 1 91 ? 6.885 10.302 -2.325 1.00 87.38 91 SER A O 1
ATOM 729 N N . ALA A 1 92 ? 5.349 8.668 -2.228 1.00 87.75 92 ALA A N 1
ATOM 730 C CA . ALA A 1 92 ? 5.664 8.098 -3.531 1.00 87.75 92 ALA A CA 1
ATOM 731 C C . ALA A 1 92 ? 5.108 8.945 -4.689 1.00 87.75 92 ALA A C 1
ATOM 733 O O . ALA A 1 92 ? 5.712 8.983 -5.758 1.00 87.75 92 ALA A O 1
ATOM 734 N N . ILE A 1 93 ? 3.982 9.634 -4.481 1.00 83.62 93 ILE A N 1
ATOM 735 C CA . ILE A 1 93 ? 3.345 10.511 -5.472 1.00 83.62 93 ILE A CA 1
ATOM 736 C C . ILE A 1 93 ? 3.774 11.964 -5.219 1.00 83.62 93 ILE A C 1
ATOM 738 O O . ILE A 1 93 ? 3.822 12.416 -4.079 1.00 83.62 93 ILE A O 1
ATOM 742 N N . SER A 1 94 ? 4.082 12.728 -6.271 1.00 72.56 94 SER A N 1
ATOM 743 C CA . SER A 1 94 ? 4.419 14.152 -6.121 1.00 72.56 94 SER A CA 1
ATOM 744 C C . SER A 1 94 ? 3.230 14.973 -5.596 1.00 72.56 94 SER A C 1
ATOM 746 O O . SER A 1 94 ? 2.110 14.773 -6.069 1.00 72.56 94 SER A O 1
ATOM 748 N N . PRO A 1 95 ? 3.451 15.939 -4.682 1.00 66.81 95 PRO A N 1
ATOM 749 C CA . PRO A 1 95 ? 2.372 16.744 -4.103 1.00 66.81 95 PRO A CA 1
ATOM 750 C C . PRO A 1 95 ? 1.594 17.536 -5.170 1.00 66.81 95 PRO A C 1
ATOM 752 O O . PRO A 1 95 ? 0.374 17.654 -5.077 1.00 66.81 95 PRO A O 1
ATOM 755 N N . ASP A 1 96 ? 2.262 17.964 -6.244 1.00 63.72 96 ASP A N 1
ATOM 756 C CA . ASP A 1 96 ? 1.666 18.734 -7.349 1.00 63.72 96 ASP A CA 1
ATOM 757 C C . ASP A 1 96 ? 0.634 17.940 -8.169 1.00 63.72 96 ASP A C 1
ATOM 759 O O . ASP A 1 96 ? -0.199 18.512 -8.877 1.00 63.72 96 ASP A O 1
ATOM 763 N N . TYR A 1 97 ? 0.659 16.610 -8.053 1.00 64.94 97 TYR A N 1
ATOM 764 C CA . TYR A 1 97 ? -0.248 15.719 -8.767 1.00 64.94 97 TYR A CA 1
ATOM 765 C C . TYR A 1 97 ? -1.681 15.783 -8.210 1.00 64.94 97 TYR A C 1
ATOM 767 O O . TYR A 1 97 ? -2.647 15.603 -8.946 1.00 64.94 97 TYR A O 1
ATOM 775 N N . THR A 1 98 ? -1.838 16.115 -6.922 1.00 60.66 98 THR A N 1
ATOM 776 C CA . THR A 1 98 ? -3.158 16.247 -6.272 1.00 60.66 98 THR A CA 1
ATOM 777 C C . THR A 1 98 ? -3.937 17.488 -6.721 1.00 60.66 98 THR A C 1
ATOM 779 O O . THR A 1 98 ? -5.164 17.495 -6.666 1.00 60.66 98 THR A O 1
ATOM 782 N N . LEU A 1 99 ? -3.247 18.525 -7.208 1.00 54.47 99 LEU A N 1
ATOM 783 C CA . LEU A 1 99 ? -3.854 19.803 -7.593 1.00 54.47 99 LEU A CA 1
ATOM 784 C C . LEU A 1 99 ? -4.393 19.821 -9.029 1.00 54.47 99 LEU A C 1
ATOM 786 O O . LEU A 1 99 ? -5.243 20.645 -9.350 1.00 54.47 99 LEU A O 1
ATOM 790 N N . THR A 1 100 ? -3.908 18.938 -9.903 1.00 51.31 100 THR A N 1
ATOM 791 C CA . THR A 1 100 ? -4.114 19.053 -11.357 1.00 51.31 100 THR A CA 1
ATOM 792 C C . THR A 1 100 ? -5.345 18.324 -11.897 1.00 51.31 100 THR A C 1
ATOM 794 O O . THR A 1 100 ? -5.697 18.536 -13.051 1.00 51.31 100 THR A O 1
ATOM 797 N N . THR A 1 101 ? -6.014 17.470 -11.112 1.00 52.97 101 THR A N 1
ATOM 798 C CA . THR A 1 101 ? -7.086 16.592 -11.640 1.00 52.97 101 THR A CA 1
ATOM 799 C C . THR A 1 101 ? -8.313 16.434 -10.736 1.00 52.97 101 THR A C 1
ATOM 801 O O . THR A 1 101 ? -9.274 15.769 -11.120 1.00 52.97 101 THR A O 1
ATOM 804 N N . ALA A 1 102 ? -8.335 17.072 -9.561 1.00 51.59 102 ALA A N 1
ATOM 805 C CA . ALA A 1 102 ? -9.441 16.947 -8.610 1.00 51.59 102 ALA A CA 1
ATOM 806 C C . ALA A 1 102 ? -10.755 17.621 -9.066 1.00 51.59 102 ALA A C 1
ATOM 808 O O . ALA A 1 102 ? -11.789 17.398 -8.440 1.00 51.59 102 ALA A O 1
ATOM 809 N N . SER A 1 103 ? -10.749 18.444 -10.122 1.00 47.28 103 SER A N 1
ATOM 810 C CA . SER A 1 103 ? -11.907 19.276 -10.476 1.00 47.28 103 SER A CA 1
ATOM 811 C C . SER A 1 103 ? -12.878 18.682 -11.499 1.00 47.28 103 SER A C 1
ATOM 813 O O . SER A 1 103 ? -14.020 19.128 -11.516 1.00 47.28 103 SER A O 1
ATOM 815 N N . GLU A 1 104 ? -12.495 17.711 -12.339 1.00 49.59 104 GLU A N 1
ATOM 816 C CA . GLU A 1 104 ? -13.297 17.433 -13.553 1.00 49.59 104 GLU A CA 1
ATOM 817 C C . GLU A 1 104 ? -13.728 15.972 -13.780 1.00 49.59 104 GLU A C 1
ATOM 819 O O . GLU A 1 104 ? -14.679 15.762 -14.523 1.00 49.59 104 GLU A O 1
ATOM 824 N N . ASP A 1 105 ? -13.133 14.964 -13.125 1.00 50.50 105 ASP A N 1
ATOM 825 C CA . ASP A 1 105 ? -13.344 13.554 -13.541 1.00 50.50 105 ASP A CA 1
ATOM 826 C C . ASP A 1 105 ? -13.634 12.556 -12.391 1.00 50.50 105 ASP A C 1
ATOM 828 O O . ASP A 1 105 ? -13.790 11.348 -12.591 1.00 50.50 105 ASP A O 1
ATOM 832 N N . LEU A 1 106 ? -13.741 13.040 -11.145 1.00 52.69 106 LEU A N 1
ATOM 833 C CA . LEU A 1 106 ? -13.954 12.184 -9.963 1.00 52.69 106 LEU A CA 1
ATOM 834 C C . LEU A 1 106 ? -15.347 11.524 -9.922 1.00 52.69 106 LEU A C 1
ATOM 836 O O . LEU A 1 106 ? -15.536 10.531 -9.218 1.00 52.69 106 LEU A O 1
ATOM 840 N N . THR A 1 107 ? -16.326 12.052 -10.662 1.00 48.34 107 THR A N 1
ATOM 841 C CA . THR A 1 107 ? -17.725 11.596 -10.615 1.00 48.34 107 THR A CA 1
ATOM 842 C C . THR A 1 107 ? -18.096 10.559 -11.677 1.00 48.34 107 THR A C 1
ATOM 844 O O . THR A 1 107 ? -18.996 9.758 -11.421 1.00 48.34 107 THR A O 1
ATOM 847 N N . ASP A 1 108 ? -17.406 10.512 -12.822 1.00 44.22 108 ASP A N 1
ATOM 848 C CA . ASP A 1 108 ? -17.771 9.618 -13.938 1.00 44.22 108 ASP A CA 1
ATOM 849 C C . ASP A 1 108 ? -16.872 8.378 -14.060 1.00 44.22 108 ASP A C 1
ATOM 851 O O . ASP A 1 108 ? -17.335 7.298 -14.442 1.00 44.22 108 ASP A O 1
ATOM 855 N N . SER A 1 109 ? -15.617 8.464 -13.620 1.00 47.00 109 SER A N 1
ATOM 856 C CA . SER A 1 109 ? -14.644 7.374 -13.767 1.00 47.00 109 SER A CA 1
ATOM 857 C C . SER A 1 109 ? -14.793 6.234 -12.742 1.00 47.00 109 SER A C 1
ATOM 859 O O . SER A 1 109 ? -14.251 5.145 -12.931 1.00 47.00 109 SER A O 1
ATOM 861 N N . ALA A 1 110 ? -15.584 6.419 -11.677 1.00 43.75 110 ALA A N 1
ATOM 862 C CA . ALA A 1 110 ? -15.881 5.352 -10.711 1.00 43.75 110 ALA A CA 1
ATOM 863 C C . ALA A 1 110 ? -16.830 4.266 -11.268 1.00 43.75 110 ALA A C 1
ATOM 865 O O . ALA A 1 110 ? -16.979 3.209 -10.655 1.00 43.75 110 ALA A O 1
ATOM 866 N N . LYS A 1 111 ? -17.481 4.508 -12.418 1.00 41.62 111 LYS A N 1
ATOM 867 C CA . LYS A 1 111 ? -18.445 3.576 -13.034 1.00 41.62 111 LYS A CA 1
ATOM 868 C C . LYS A 1 111 ? -17.903 2.803 -14.237 1.00 41.62 111 LYS A C 1
ATOM 870 O O . LYS A 1 111 ? -18.544 1.840 -14.651 1.00 41.62 111 LYS A O 1
ATOM 875 N N . THR A 1 112 ? -16.746 3.171 -14.785 1.00 38.34 112 THR A N 1
ATOM 876 C CA . THR A 1 112 ? -16.193 2.543 -16.002 1.00 38.34 112 THR A CA 1
ATOM 877 C C . THR A 1 112 ? -15.072 1.541 -15.740 1.00 38.34 112 THR A C 1
ATOM 879 O O . THR A 1 112 ? -14.628 0.870 -16.668 1.00 38.34 112 THR A O 1
ATOM 882 N N . VAL A 1 113 ? -14.669 1.327 -14.485 1.00 48.38 113 VAL A N 1
ATOM 883 C CA . VAL A 1 113 ? -13.761 0.226 -14.127 1.00 48.38 113 VAL A CA 1
ATOM 884 C C . VAL A 1 113 ? -14.580 -1.040 -13.871 1.00 48.38 113 VAL A C 1
ATOM 886 O O . VAL A 1 113 ? -14.677 -1.550 -12.759 1.00 48.38 113 VAL A O 1
ATOM 889 N N . SER A 1 114 ? -15.212 -1.543 -14.931 1.00 41.47 114 SER A N 1
ATOM 890 C CA . SER A 1 114 ? -15.788 -2.888 -14.974 1.00 41.47 114 SER A CA 1
ATOM 891 C C . SER A 1 114 ? -14.763 -3.928 -15.432 1.00 41.47 114 SER A C 1
ATOM 893 O O . SER A 1 114 ? -15.150 -4.938 -16.023 1.00 41.47 114 SER A O 1
ATOM 895 N N . ASP A 1 115 ? -13.468 -3.703 -15.194 1.00 44.62 115 ASP A N 1
ATOM 896 C CA . ASP A 1 115 ? -12.527 -4.815 -15.216 1.00 44.62 115 ASP A CA 1
ATOM 897 C C . ASP A 1 115 ? -12.722 -5.547 -13.892 1.00 44.62 115 ASP A C 1
ATOM 899 O O . ASP A 1 115 ? -12.350 -5.063 -12.821 1.00 44.62 115 ASP A O 1
ATOM 903 N N . GLN A 1 116 ? -13.469 -6.648 -13.959 1.00 43.00 116 GLN A N 1
ATOM 904 C CA . GLN A 1 116 ? -13.708 -7.554 -12.847 1.00 43.00 116 GLN A CA 1
ATOM 905 C C . GLN A 1 116 ? -12.381 -7.772 -12.119 1.00 43.00 116 GLN A C 1
ATOM 907 O O . GLN A 1 116 ? -11.472 -8.382 -12.674 1.00 43.00 116 GLN A O 1
ATOM 912 N N . GLY A 1 117 ? -12.280 -7.241 -10.895 1.00 48.59 117 GLY A N 1
ATOM 913 C CA . GLY A 1 117 ? -11.084 -7.194 -10.046 1.00 48.59 117 GLY A CA 1
ATOM 914 C C . GLY A 1 117 ? -10.600 -8.557 -9.545 1.00 48.59 117 GLY A C 1
ATOM 915 O O . GLY A 1 117 ? -10.199 -8.702 -8.391 1.00 48.59 117 GLY A O 1
ATOM 916 N N . VAL A 1 118 ? -10.651 -9.573 -10.398 1.00 55.19 118 VAL A N 1
ATOM 917 C CA . VAL A 1 118 ? -9.981 -10.845 -10.213 1.00 55.19 118 VAL A CA 1
ATOM 918 C C . VAL A 1 118 ? -8.592 -10.674 -10.805 1.00 55.19 118 VAL A C 1
ATOM 920 O O . VAL A 1 118 ? -8.414 -10.600 -12.016 1.00 55.19 118 VAL A O 1
ATOM 923 N N . TRP A 1 119 ? -7.589 -10.594 -9.938 1.00 53.97 119 TRP A N 1
ATOM 924 C CA . TRP A 1 119 ? -6.202 -10.692 -10.367 1.00 53.97 119 TRP A CA 1
ATOM 925 C C . TRP A 1 119 ? -5.998 -12.037 -11.077 1.00 53.97 119 TRP A C 1
ATOM 927 O O . TRP A 1 119 ? -6.090 -13.095 -10.452 1.00 53.97 119 TRP A O 1
ATOM 937 N N . ILE A 1 120 ? -5.752 -11.995 -12.386 1.00 69.88 120 ILE A N 1
ATOM 938 C CA . ILE A 1 120 ? -5.402 -13.166 -13.191 1.00 69.88 120 ILE A CA 1
ATOM 939 C C . ILE A 1 120 ? -3.914 -13.034 -13.531 1.00 69.88 120 ILE A C 1
ATOM 941 O O . ILE A 1 120 ? -3.556 -12.185 -14.355 1.00 69.88 120 ILE A O 1
ATOM 945 N N . PRO A 1 121 ? -3.024 -13.831 -12.913 1.00 74.31 121 PRO A N 1
ATOM 946 C CA . PRO A 1 121 ? -1.625 -13.820 -13.299 1.00 74.31 121 PRO A CA 1
ATOM 947 C C . PRO A 1 121 ? -1.505 -14.271 -14.752 1.00 74.31 121 PRO A C 1
ATOM 949 O O . PRO A 1 121 ? -2.147 -15.237 -15.166 1.00 74.31 121 PRO A O 1
A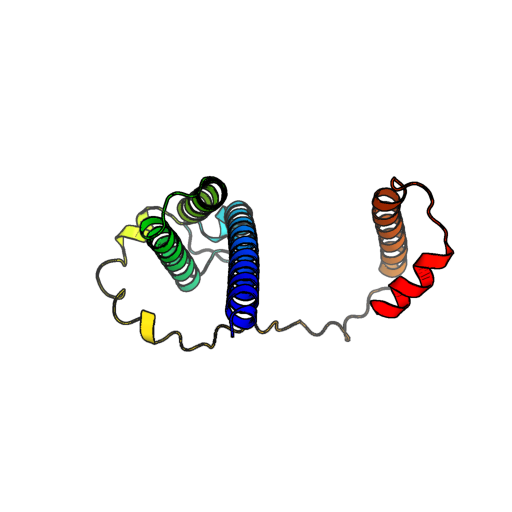TOM 952 N N . LYS A 1 122 ? -0.635 -13.608 -15.513 1.00 80.25 122 LYS A N 1
ATOM 953 C CA . LYS A 1 122 ? -0.200 -14.059 -16.839 1.00 80.25 122 LYS A CA 1
ATOM 954 C C . LYS A 1 122 ? 1.277 -14.456 -16.747 1.00 80.25 122 LYS A C 1
ATOM 956 O O . LYS A 1 122 ? 2.133 -13.606 -16.984 1.00 80.25 122 LYS A O 1
ATOM 961 N N . PRO A 1 123 ? 1.604 -15.693 -16.325 1.00 82.25 123 PRO A N 1
ATOM 962 C CA . PRO A 1 123 ? 2.987 -16.144 -16.267 1.00 82.25 123 PRO A CA 1
ATOM 963 C C . PRO A 1 123 ? 3.604 -16.167 -17.665 1.00 82.25 123 PRO A C 1
ATOM 965 O O . PRO A 1 123 ? 2.961 -16.584 -18.628 1.00 82.25 123 PRO A O 1
ATOM 968 N N . THR A 1 124 ? 4.864 -15.759 -17.769 1.00 82.69 124 THR A N 1
ATOM 969 C CA . THR A 1 124 ? 5.643 -15.937 -18.997 1.00 82.69 124 THR A CA 1
ATOM 970 C C . THR A 1 124 ? 5.964 -17.419 -19.195 1.00 82.69 124 THR A C 1
ATOM 972 O O . THR A 1 124 ? 6.365 -18.103 -18.253 1.00 82.69 124 THR A O 1
ATOM 975 N N . GLU A 1 125 ? 5.814 -17.925 -20.421 1.00 81.88 125 GLU A N 1
ATOM 976 C CA . GLU A 1 125 ? 6.179 -19.301 -20.768 1.00 81.88 125 GLU A CA 1
ATOM 977 C C . GLU A 1 125 ? 7.706 -19.488 -20.663 1.00 81.88 125 GLU A C 1
ATOM 979 O O . GLU A 1 125 ? 8.466 -18.920 -21.445 1.00 81.88 125 GLU A O 1
ATOM 984 N N . VAL A 1 126 ? 8.161 -20.296 -19.700 1.00 86.25 126 VAL A N 1
ATOM 985 C CA . VAL A 1 126 ? 9.594 -20.582 -19.462 1.00 86.25 126 VAL A CA 1
ATOM 986 C C . VAL A 1 126 ? 10.034 -21.976 -19.928 1.00 86.25 126 VAL A C 1
ATOM 988 O O . VAL A 1 126 ? 11.219 -22.286 -19.893 1.00 86.25 126 VAL A O 1
ATOM 991 N N . SER A 1 127 ? 9.113 -22.811 -20.419 1.00 83.69 127 SER A N 1
ATOM 992 C CA . SER A 1 127 ? 9.371 -24.198 -20.862 1.00 83.69 127 SER A CA 1
ATOM 993 C C . SER A 1 127 ? 10.383 -24.309 -22.011 1.00 83.69 127 SER A C 1
ATOM 995 O O . SER A 1 127 ? 11.033 -25.339 -22.176 1.00 83.69 127 SER A O 1
ATOM 997 N N . LYS A 1 128 ? 10.522 -23.248 -22.811 1.00 83.38 128 LYS A N 1
ATOM 998 C CA . LYS A 1 128 ? 11.420 -23.184 -23.975 1.00 83.38 128 LYS A CA 1
ATOM 999 C C . LYS A 1 128 ? 12.808 -22.633 -23.636 1.00 83.38 128 LYS A C 1
ATOM 1001 O O . LYS A 1 128 ? 13.688 -22.647 -24.495 1.00 83.38 128 LYS A O 1
ATOM 1006 N N . VAL A 1 129 ? 13.018 -22.155 -22.410 1.00 82.50 129 VAL A N 1
ATOM 1007 C CA . VAL A 1 129 ? 14.308 -21.620 -21.969 1.00 82.50 129 VAL A CA 1
ATOM 1008 C C . VAL A 1 129 ? 15.226 -22.790 -21.622 1.00 82.50 129 VAL A C 1
ATOM 1010 O O . VAL A 1 129 ? 15.009 -23.491 -20.638 1.00 82.50 129 VAL A O 1
ATOM 1013 N N . ARG A 1 130 ? 16.261 -23.008 -22.438 1.00 81.69 130 ARG A N 1
ATOM 1014 C CA . ARG A 1 130 ? 17.330 -23.967 -22.137 1.00 81.69 130 ARG A CA 1
ATOM 1015 C C . ARG A 1 130 ? 18.490 -23.235 -21.482 1.00 81.69 130 ARG A C 1
ATOM 1017 O O . ARG A 1 130 ? 19.000 -22.264 -22.034 1.00 81.69 130 ARG A O 1
ATOM 1024 N N . LEU A 1 131 ? 18.884 -23.701 -20.306 1.00 80.94 131 LEU A N 1
ATOM 1025 C CA . LEU A 1 131 ? 20.040 -23.179 -19.588 1.00 80.94 131 LEU A CA 1
ATOM 1026 C C . LEU A 1 131 ? 21.305 -23.852 -20.140 1.00 80.94 131 LEU A C 1
ATOM 1028 O O . LEU A 1 131 ? 21.271 -25.0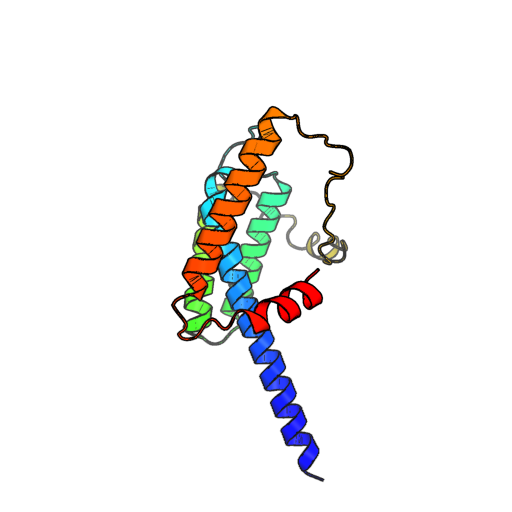25 -20.505 1.00 80.94 131 LEU A O 1
ATOM 1032 N N . GLY A 1 132 ? 22.396 -23.095 -20.264 1.00 84.94 132 GLY A N 1
ATOM 1033 C CA . GLY A 1 132 ? 23.685 -23.638 -20.701 1.00 84.94 132 GLY A CA 1
ATOM 1034 C C . GLY A 1 132 ? 24.329 -24.508 -19.617 1.00 84.94 132 GLY A C 1
ATOM 1035 O O . GLY A 1 132 ? 24.097 -24.276 -18.430 1.00 84.94 132 GLY A O 1
ATOM 1036 N N . SER A 1 133 ? 25.175 -25.458 -20.024 1.00 80.88 133 SER A N 1
ATOM 1037 C CA . SER A 1 133 ? 25.887 -26.395 -19.135 1.00 80.88 133 SER A CA 1
ATOM 1038 C C . SER A 1 133 ? 26.652 -25.705 -18.004 1.00 80.88 133 SER A C 1
ATOM 1040 O O . SER A 1 133 ? 26.721 -26.205 -16.885 1.00 80.88 133 SER A O 1
ATOM 1042 N N . ASP A 1 134 ? 27.178 -24.511 -18.264 1.00 82.12 134 ASP A N 1
ATOM 1043 C CA . ASP A 1 134 ? 27.966 -23.752 -17.291 1.00 82.12 134 ASP A CA 1
ATOM 1044 C C . ASP A 1 134 ? 27.114 -23.307 -16.090 1.00 82.12 134 ASP A C 1
ATOM 1046 O O . ASP A 1 134 ? 27.594 -23.233 -14.954 1.00 82.12 134 ASP A O 1
ATOM 1050 N N . LEU A 1 135 ? 25.818 -23.068 -16.325 1.00 85.25 135 LEU A N 1
ATOM 1051 C CA . LEU A 1 135 ? 24.869 -22.626 -15.310 1.00 85.25 135 LEU A CA 1
ATOM 1052 C C . LEU A 1 135 ? 24.326 -23.792 -14.471 1.00 85.25 135 LEU A C 1
ATOM 1054 O O . LEU A 1 135 ? 23.895 -23.565 -13.342 1.00 85.25 135 LEU A O 1
ATOM 1058 N N . GLU A 1 136 ? 24.395 -25.035 -14.958 1.00 85.50 136 GLU A N 1
ATOM 1059 C CA . GLU A 1 136 ? 23.929 -26.219 -14.217 1.00 85.50 136 GLU A CA 1
ATOM 1060 C C . GLU A 1 136 ? 24.658 -26.365 -12.875 1.00 85.50 136 GLU A C 1
ATOM 1062 O O . GLU A 1 136 ? 24.036 -26.601 -11.837 1.00 85.50 136 GLU A O 1
ATOM 1067 N N . SER A 1 137 ? 25.972 -26.121 -12.873 1.00 86.56 137 SER A N 1
ATOM 1068 C CA . SER A 1 137 ? 26.792 -26.171 -11.657 1.00 86.56 137 SER A CA 1
ATOM 1069 C C . SER A 1 137 ? 26.403 -25.099 -10.629 1.00 86.56 137 SER A C 1
ATOM 1071 O O . SER A 1 137 ? 26.432 -25.341 -9.420 1.00 86.56 137 SER A O 1
ATOM 1073 N N . ILE A 1 138 ? 26.004 -23.915 -11.101 1.00 89.75 138 ILE A N 1
ATOM 1074 C CA . ILE A 1 138 ? 25.571 -22.794 -10.261 1.00 89.75 138 ILE A CA 1
ATOM 1075 C C . ILE A 1 138 ? 24.191 -23.089 -9.676 1.00 89.75 138 ILE A C 1
ATOM 1077 O O . ILE A 1 138 ? 23.973 -22.847 -8.492 1.00 89.75 138 ILE A O 1
ATOM 1081 N N . ILE A 1 139 ? 23.280 -23.652 -10.473 1.00 88.81 139 ILE A N 1
ATOM 1082 C CA . ILE A 1 139 ? 21.943 -24.056 -10.018 1.00 88.81 139 ILE A CA 1
ATOM 1083 C C . ILE A 1 139 ? 22.055 -25.096 -8.906 1.00 88.81 139 ILE A C 1
ATOM 1085 O O . ILE A 1 139 ? 21.391 -24.952 -7.882 1.00 88.81 139 ILE A O 1
ATOM 1089 N N . ALA A 1 140 ? 22.923 -26.098 -9.071 1.00 87.88 140 ALA A N 1
ATOM 1090 C CA . ALA A 1 140 ? 23.144 -27.125 -8.058 1.00 87.88 140 ALA A CA 1
ATOM 1091 C C . ALA A 1 140 ? 23.632 -26.521 -6.730 1.00 87.88 140 ALA A C 1
ATOM 1093 O O . ALA A 1 140 ? 23.021 -26.749 -5.686 1.00 87.88 140 ALA A O 1
ATOM 1094 N N . LYS A 1 141 ? 24.667 -25.671 -6.774 1.00 88.56 141 LYS A N 1
ATOM 1095 C CA . LYS A 1 141 ? 25.196 -24.987 -5.578 1.00 88.56 141 LYS A CA 1
ATOM 1096 C C . LYS A 1 141 ? 24.182 -24.032 -4.946 1.00 88.56 141 LYS A C 1
ATOM 1098 O O . LYS A 1 141 ? 24.122 -23.905 -3.725 1.00 88.56 141 LYS A O 1
ATOM 1103 N N . PHE A 1 142 ? 23.377 -23.352 -5.760 1.00 90.38 142 PHE A N 1
ATOM 1104 C CA . PHE A 1 142 ? 22.321 -22.467 -5.276 1.00 90.38 142 PHE A CA 1
ATOM 1105 C C . PHE A 1 142 ? 21.205 -23.251 -4.577 1.00 90.38 142 PHE A C 1
ATOM 1107 O O . PHE A 1 142 ? 20.751 -22.842 -3.508 1.00 90.38 142 PHE A O 1
ATOM 1114 N N . ALA A 1 143 ? 20.791 -24.386 -5.148 1.00 91.88 143 ALA A N 1
ATOM 1115 C CA . ALA A 1 143 ? 19.797 -25.272 -4.554 1.00 91.88 143 ALA A CA 1
ATOM 1116 C C . ALA A 1 143 ? 20.276 -25.834 -3.207 1.00 91.88 143 ALA A C 1
ATOM 1118 O O . ALA A 1 143 ? 19.513 -25.810 -2.242 1.00 91.88 143 ALA A O 1
ATOM 1119 N N . GLU A 1 144 ? 21.541 -26.255 -3.121 1.00 87.19 144 GLU A N 1
ATOM 1120 C CA . GLU A 1 144 ? 22.176 -26.719 -1.881 1.00 87.19 144 GLU A CA 1
ATOM 1121 C C . GLU A 1 144 ? 22.188 -25.617 -0.810 1.00 87.19 144 GLU A C 1
ATOM 1123 O O . GLU A 1 144 ? 21.610 -25.782 0.263 1.00 87.19 144 GLU A O 1
ATOM 1128 N N . HIS A 1 145 ? 22.721 -24.434 -1.134 1.00 89.94 145 HIS A N 1
ATOM 1129 C CA . HIS A 1 145 ? 22.765 -23.305 -0.202 1.00 89.94 145 HIS A CA 1
ATOM 1130 C C . HIS A 1 145 ? 21.366 -22.875 0.277 1.00 89.94 145 HIS A C 1
ATOM 1132 O O . HIS A 1 145 ? 21.169 -22.524 1.447 1.00 89.94 145 HIS A O 1
ATOM 1138 N N . PHE A 1 146 ? 20.372 -22.883 -0.618 1.00 88.06 146 PHE A N 1
ATOM 1139 C CA . PHE A 1 146 ? 18.995 -22.553 -0.262 1.00 88.06 146 PHE A CA 1
ATOM 1140 C C . PHE A 1 146 ? 18.372 -23.621 0.644 1.00 88.06 146 PHE A C 1
ATOM 1142 O O . PHE A 1 146 ? 17.712 -23.273 1.627 1.00 88.06 146 PHE A O 1
ATOM 1149 N N . HIS A 1 147 ? 18.610 -24.902 0.352 1.00 87.00 147 HIS A N 1
ATOM 1150 C CA . HIS A 1 147 ? 18.163 -26.018 1.180 1.00 87.00 147 HIS A CA 1
ATOM 1151 C C . HIS A 1 147 ? 18.756 -25.935 2.594 1.00 87.00 147 HIS A C 1
ATOM 1153 O O . HIS A 1 147 ? 18.009 -26.008 3.572 1.00 87.00 147 HIS A O 1
ATOM 1159 N N . ASP A 1 148 ? 20.053 -25.663 2.721 1.00 82.88 148 ASP A N 1
ATOM 1160 C CA . ASP A 1 148 ? 20.732 -25.512 4.014 1.00 82.88 148 ASP A CA 1
ATOM 1161 C C . ASP A 1 148 ? 20.237 -24.287 4.794 1.00 82.88 148 ASP A C 1
ATOM 1163 O O . ASP A 1 148 ? 19.973 -24.349 6.000 1.00 82.88 148 ASP A O 1
ATOM 1167 N N . SER A 1 149 ? 20.019 -23.167 4.102 1.00 81.81 149 SER A N 1
ATOM 1168 C CA . SER A 1 149 ? 19.441 -21.949 4.689 1.00 81.81 149 SER A CA 1
ATOM 1169 C C . SER A 1 149 ? 18.000 -22.152 5.170 1.00 81.81 149 SER A C 1
ATOM 1171 O O . SER A 1 149 ? 17.573 -21.557 6.161 1.00 81.81 149 SER A O 1
ATOM 1173 N N . TRP A 1 150 ? 17.221 -22.981 4.478 1.00 82.69 150 TRP A N 1
ATOM 1174 C CA . TRP A 1 150 ? 15.869 -23.339 4.895 1.00 82.69 150 TRP A CA 1
ATOM 1175 C C . TRP A 1 150 ? 15.880 -24.330 6.066 1.00 82.69 150 TRP A C 1
ATOM 1177 O O . TRP A 1 150 ? 15.144 -24.140 7.039 1.00 82.69 150 TRP A O 1
ATOM 1187 N N . ALA A 1 151 ? 16.733 -25.357 6.004 1.00 78.88 151 ALA A N 1
ATOM 1188 C CA . ALA A 1 151 ? 16.851 -26.392 7.024 1.00 78.88 151 ALA A CA 1
ATOM 1189 C C . ALA A 1 151 ? 17.377 -25.818 8.345 1.00 78.88 151 ALA A C 1
ATOM 1191 O O . ALA A 1 151 ? 16.798 -26.084 9.397 1.00 78.88 151 ALA A O 1
ATOM 1192 N N . SER A 1 152 ? 18.389 -24.950 8.304 1.00 74.88 152 SER A N 1
ATOM 1193 C CA . SER A 1 152 ? 18.934 -24.276 9.493 1.00 74.88 152 SER A CA 1
ATOM 1194 C C . SER A 1 152 ? 17.880 -23.473 10.266 1.00 74.88 152 SER A C 1
ATOM 1196 O O . SER A 1 152 ? 17.883 -23.479 11.497 1.00 74.88 152 SER A O 1
ATOM 1198 N N . ARG A 1 153 ? 16.898 -22.868 9.581 1.00 72.31 153 ARG A N 1
ATOM 1199 C CA . ARG A 1 153 ? 15.755 -22.192 10.231 1.00 72.31 153 ARG A CA 1
ATOM 1200 C C . ARG A 1 153 ? 14.793 -23.161 10.925 1.00 72.31 153 ARG A C 1
ATOM 1202 O O . ARG A 1 153 ? 14.074 -22.743 11.829 1.00 72.31 153 ARG A O 1
ATOM 1209 N N . LYS A 1 154 ? 14.768 -24.438 10.526 1.00 63.53 154 LYS A N 1
ATOM 1210 C CA . LYS A 1 154 ? 13.915 -25.485 11.118 1.00 63.53 154 LYS A CA 1
ATOM 1211 C C . LYS A 1 154 ? 14.620 -26.356 12.163 1.00 63.53 154 LYS A C 1
ATOM 1213 O O . LYS A 1 154 ? 13.940 -26.891 13.033 1.00 63.53 154 LYS A O 1
ATOM 1218 N N . VAL A 1 155 ? 15.948 -26.479 12.119 1.00 57.31 155 VAL A N 1
ATOM 1219 C CA . VAL A 1 155 ? 16.746 -27.310 13.047 1.00 57.31 155 VAL A CA 1
ATOM 1220 C C . VAL A 1 155 ? 16.732 -26.774 14.490 1.00 57.31 155 VAL A C 1
ATOM 1222 O O . VAL A 1 155 ? 16.951 -27.537 15.426 1.00 57.31 155 VAL A O 1
ATOM 1225 N N . ASN A 1 156 ? 16.358 -25.508 14.705 1.00 54.66 156 ASN A N 1
ATOM 1226 C CA . ASN A 1 156 ? 16.161 -24.949 16.050 1.00 54.66 156 ASN A CA 1
ATOM 1227 C C . ASN A 1 156 ? 14.903 -25.468 16.782 1.00 54.66 156 ASN A C 1
ATOM 1229 O O . ASN A 1 156 ? 14.734 -25.201 17.971 1.00 54.66 156 ASN A O 1
ATOM 1233 N N . PHE A 1 157 ? 14.024 -26.226 16.113 1.00 51.06 157 PHE A N 1
ATOM 1234 C CA . PHE A 1 157 ? 12.947 -26.966 16.773 1.00 51.06 157 PHE A CA 1
ATOM 1235 C C . PHE A 1 157 ? 13.418 -28.397 17.058 1.00 51.06 157 PHE A C 1
ATOM 1237 O O . PHE A 1 157 ? 13.450 -29.257 16.180 1.00 51.06 157 PHE A O 1
ATOM 1244 N N . LEU A 1 158 ? 13.824 -28.609 18.310 1.00 54.38 158 LEU A N 1
ATOM 1245 C CA . LEU A 1 158 ? 14.306 -29.860 18.892 1.00 54.38 158 LEU A CA 1
ATOM 1246 C C . LEU A 1 158 ? 13.520 -31.094 18.388 1.00 54.38 158 LEU A C 1
ATOM 1248 O O . LEU A 1 158 ? 12.294 -31.136 18.489 1.00 54.38 158 LEU A O 1
ATOM 1252 N N . LEU A 1 159 ? 14.266 -32.106 17.916 1.00 55.72 159 LEU A N 1
ATOM 1253 C CA . LEU A 1 159 ? 13.838 -33.417 17.377 1.00 55.72 159 LEU A CA 1
ATOM 1254 C C . LEU A 1 159 ? 13.382 -33.438 15.904 1.00 55.72 159 LEU A C 1
ATOM 1256 O O . LEU A 1 159 ? 12.255 -33.819 15.572 1.00 55.72 159 LEU A O 1
ATOM 1260 N N . PHE A 1 160 ? 14.309 -33.138 14.991 1.00 53.19 160 PHE A N 1
ATOM 1261 C CA . PHE A 1 160 ? 14.137 -33.371 13.555 1.00 53.19 160 PHE A CA 1
ATOM 1262 C C . PHE A 1 160 ? 14.221 -34.875 13.222 1.00 53.19 160 PHE A C 1
ATOM 1264 O O . PHE A 1 160 ? 15.258 -35.403 12.831 1.00 53.19 160 PHE A O 1
ATOM 1271 N N . ASN A 1 161 ? 13.118 -35.604 13.405 1.00 56.97 161 ASN A N 1
ATOM 1272 C CA . ASN A 1 161 ? 12.996 -36.980 12.923 1.00 56.97 161 ASN A CA 1
ATOM 1273 C C . ASN A 1 161 ? 12.802 -36.978 11.394 1.00 56.97 161 ASN A C 1
ATOM 1275 O O . ASN A 1 161 ? 11.741 -36.582 10.904 1.00 56.97 161 ASN A O 1
ATOM 1279 N N . TYR A 1 162 ? 13.801 -37.479 10.654 1.00 53.66 162 TYR A N 1
ATOM 1280 C CA . TYR A 1 162 ? 13.842 -37.616 9.183 1.00 53.66 162 TYR A CA 1
ATOM 1281 C C . TYR A 1 162 ? 12.555 -38.192 8.552 1.00 53.66 162 TYR A C 1
ATOM 1283 O O . TYR A 1 162 ? 12.218 -37.884 7.412 1.00 53.66 162 TYR A O 1
ATOM 1291 N N . ARG A 1 163 ? 11.773 -38.979 9.302 1.00 52.03 163 ARG A N 1
ATOM 1292 C CA . ARG A 1 163 ? 10.567 -39.668 8.817 1.00 52.03 163 ARG A CA 1
ATOM 1293 C C . ARG A 1 163 ? 9.372 -38.755 8.491 1.00 52.03 163 ARG A C 1
ATOM 1295 O O . ARG A 1 163 ? 8.502 -39.176 7.740 1.00 52.03 163 ARG A O 1
ATOM 1302 N N . LYS A 1 164 ? 9.306 -37.518 9.006 1.00 53.97 164 LYS A N 1
ATOM 1303 C CA . LYS A 1 164 ? 8.196 -36.585 8.690 1.00 53.97 164 LYS A CA 1
ATOM 1304 C C . LYS A 1 164 ? 8.384 -35.791 7.387 1.00 53.97 164 LYS A C 1
ATOM 1306 O O . LYS A 1 164 ? 7.414 -35.217 6.903 1.00 53.97 164 LYS A O 1
ATOM 1311 N N . GLN A 1 165 ? 9.590 -35.767 6.811 1.00 52.22 165 GLN A N 1
ATOM 1312 C CA . GLN A 1 165 ? 9.887 -35.038 5.567 1.00 52.22 165 GLN A CA 1
ATOM 1313 C C . GLN A 1 165 ? 9.246 -35.684 4.325 1.00 52.22 165 GLN A C 1
ATOM 1315 O O . GLN A 1 165 ? 8.728 -34.962 3.479 1.00 52.22 165 GLN A O 1
ATOM 1320 N N . LEU A 1 166 ? 9.185 -37.022 4.250 1.00 50.66 166 LEU A N 1
ATOM 1321 C CA . LEU A 1 166 ? 8.591 -37.730 3.104 1.00 50.66 166 LEU A CA 1
ATOM 1322 C C . LEU A 1 166 ? 7.109 -37.382 2.884 1.00 50.66 166 LEU A C 1
ATOM 1324 O O . LEU A 1 166 ? 6.684 -37.223 1.745 1.00 50.66 166 LEU A O 1
ATOM 1328 N N . ASN A 1 167 ? 6.339 -37.179 3.957 1.00 44.94 167 ASN A N 1
ATOM 1329 C CA . ASN A 1 167 ? 4.913 -36.866 3.822 1.00 44.94 167 ASN A CA 1
ATOM 1330 C C . ASN A 1 167 ? 4.652 -35.404 3.428 1.00 44.94 167 ASN A C 1
ATOM 1332 O O . ASN A 1 167 ? 3.667 -35.131 2.759 1.00 44.94 167 ASN A O 1
ATOM 1336 N N . MET A 1 168 ? 5.523 -34.458 3.801 1.00 47.03 168 MET A N 1
ATOM 1337 C CA . MET A 1 168 ? 5.291 -33.034 3.511 1.00 47.03 168 MET A CA 1
ATOM 1338 C C . MET A 1 168 ? 5.733 -32.637 2.093 1.00 47.03 168 MET A C 1
ATOM 1340 O O . MET A 1 168 ? 5.174 -31.698 1.529 1.00 47.03 168 MET A O 1
ATOM 1344 N N . PHE A 1 169 ? 6.707 -33.356 1.519 1.00 49.19 169 PHE A N 1
ATOM 1345 C CA . PHE A 1 169 ? 7.086 -33.219 0.108 1.00 49.19 169 PHE A CA 1
ATOM 1346 C C . PHE A 1 169 ? 6.063 -33.871 -0.834 1.00 49.19 169 PHE A C 1
ATOM 1348 O O . PHE A 1 169 ? 5.774 -33.302 -1.877 1.00 49.19 169 PHE A O 1
ATOM 1355 N N . ALA A 1 170 ? 5.461 -35.005 -0.452 1.00 46.09 170 ALA A N 1
ATOM 1356 C CA . ALA A 1 170 ? 4.408 -35.641 -1.251 1.00 46.09 170 ALA A CA 1
ATOM 1357 C C . ALA A 1 170 ? 3.099 -34.827 -1.305 1.00 46.09 170 ALA A C 1
ATOM 1359 O O . ALA A 1 170 ? 2.331 -34.978 -2.245 1.00 46.09 170 ALA A O 1
ATOM 1360 N N . GLU A 1 171 ? 2.836 -33.972 -0.310 1.00 44.06 171 GLU A N 1
ATOM 1361 C CA . GLU A 1 171 ? 1.610 -33.160 -0.246 1.00 44.06 171 GLU A CA 1
ATOM 1362 C C . GLU A 1 171 ? 1.741 -31.763 -0.881 1.00 44.06 171 GLU A C 1
ATOM 1364 O O . GLU A 1 171 ? 0.730 -31.086 -1.045 1.00 44.06 171 GLU A O 1
ATOM 1369 N N . ASN A 1 172 ? 2.953 -31.308 -1.225 1.00 46.12 172 ASN A N 1
ATOM 1370 C CA . ASN A 1 172 ? 3.189 -29.959 -1.772 1.00 46.12 172 ASN A CA 1
ATOM 1371 C C . ASN A 1 172 ? 3.921 -29.944 -3.127 1.00 46.12 172 ASN A C 1
ATOM 1373 O O . ASN A 1 172 ? 4.380 -28.880 -3.550 1.00 46.12 172 ASN A O 1
ATOM 1377 N N . CYS A 1 173 ? 4.025 -31.096 -3.793 1.00 40.50 173 CYS A N 1
ATOM 1378 C CA . CYS A 1 173 ? 4.345 -31.194 -5.216 1.00 40.50 173 CYS A CA 1
ATOM 1379 C C . CYS A 1 173 ? 3.089 -31.569 -6.003 1.00 40.50 173 CYS A C 1
ATOM 1381 O O . CYS A 1 173 ? 2.376 -32.493 -5.553 1.00 40.50 173 CYS A O 1
#

Radius of gyration: 23.72 Å; chains: 1; bounding box: 63×60×45 Å

pLDDT: mean 73.97, std 15.96, range [38.34, 92.31]